Protein AF-A0AAJ2LPA5-F1 (afdb_monomer_lite)

Secondary structure (DSSP, 8-state):
-BTTB-EEEEEEPPSTT-TT--EEEEEE---TT-GGGT-SGGGHHHHHHHHHHHHTTBTB---------------EE-S-SEETTEE--GGGTEE----TTHHHHHHHHHHHHHHHHHHHHHT-

Organism: NCBI:txid1538159

Structure (mmCIF, N/CA/C/O backbone):
data_AF-A0AAJ2LPA5-F1
#
_entry.id   AF-A0AAJ2LPA5-F1
#
loop_
_atom_site.group_PDB
_atom_site.id
_atom_site.type_symbol
_atom_site.label_atom_id
_atom_site.label_alt_id
_atom_site.label_comp_id
_atom_site.label_asym_id
_atom_site.label_entity_id
_atom_site.label_seq_id
_atom_site.pdbx_PDB_ins_code
_atom_site.Cartn_x
_atom_site.Cartn_y
_atom_site.Cartn_z
_atom_site.occupancy
_atom_site.B_iso_or_equiv
_atom_site.auth_seq_id
_atom_site.auth_comp_id
_atom_site.auth_asym_id
_atom_site.auth_atom_id
_atom_site.pdbx_PDB_model_num
ATOM 1 N N . PHE A 1 1 ? 6.512 15.729 -4.609 1.00 44.97 1 PHE A N 1
ATOM 2 C CA . PHE A 1 1 ? 5.349 14.911 -5.003 1.00 44.97 1 PHE A CA 1
ATOM 3 C C . PHE A 1 1 ? 5.314 14.830 -6.518 1.00 44.97 1 PHE A C 1
ATOM 5 O O . PHE A 1 1 ? 5.577 15.847 -7.151 1.00 44.97 1 PHE A O 1
ATOM 12 N N . SER A 1 2 ? 5.098 13.643 -7.092 1.00 55.97 2 SER A N 1
ATOM 13 C CA . SER A 1 2 ? 4.998 13.500 -8.552 1.00 55.97 2 SER A CA 1
ATOM 14 C C . SER A 1 2 ? 3.649 14.039 -9.044 1.00 55.97 2 SER A C 1
ATOM 16 O O . SER A 1 2 ? 2.707 14.129 -8.253 1.00 55.97 2 SER A O 1
ATOM 18 N N . LYS A 1 3 ? 3.537 14.366 -10.339 1.00 60.66 3 LYS A N 1
ATOM 19 C CA . LYS A 1 3 ? 2.267 14.804 -10.953 1.00 60.66 3 LYS A CA 1
ATOM 20 C C . LYS A 1 3 ? 1.135 13.779 -10.785 1.00 60.66 3 LYS A C 1
ATOM 22 O O . LYS A 1 3 ? -0.021 14.172 -10.732 1.00 60.66 3 LYS A O 1
ATOM 27 N N . ASN A 1 4 ? 1.475 12.499 -10.631 1.00 65.25 4 ASN A N 1
ATOM 28 C CA . ASN A 1 4 ? 0.515 11.395 -10.586 1.00 65.25 4 ASN A CA 1
ATOM 29 C C . ASN A 1 4 ? 0.164 10.965 -9.153 1.00 65.25 4 ASN A C 1
ATOM 31 O O . ASN A 1 4 ? -0.546 9.985 -8.966 1.00 65.25 4 ASN A O 1
ATOM 35 N N . GLY A 1 5 ? 0.652 11.681 -8.135 1.00 72.44 5 GLY A N 1
ATOM 36 C CA . GLY A 1 5 ? 0.401 11.373 -6.730 1.00 72.44 5 GLY A CA 1
ATOM 37 C C . GLY A 1 5 ? 1.655 10.948 -5.959 1.00 72.44 5 GLY A C 1
ATOM 38 O O . GLY A 1 5 ? 2.792 11.155 -6.415 1.00 72.44 5 GLY A O 1
ATOM 39 N N . PRO A 1 6 ? 1.475 10.423 -4.734 1.00 78.88 6 PRO A N 1
ATOM 40 C CA . PRO A 1 6 ? 2.582 10.065 -3.865 1.00 78.88 6 PRO A CA 1
ATOM 41 C C . PRO A 1 6 ? 3.363 8.862 -4.400 1.00 78.88 6 PRO A C 1
ATOM 43 O O . PRO A 1 6 ? 2.806 7.906 -4.948 1.00 78.88 6 PRO A O 1
ATOM 46 N N . LEU A 1 7 ? 4.671 8.931 -4.174 1.00 86.19 7 LEU A N 1
ATOM 47 C CA . LEU A 1 7 ? 5.621 7.841 -4.304 1.00 86.19 7 LEU A CA 1
ATOM 48 C C . LEU A 1 7 ? 6.359 7.743 -2.964 1.00 86.19 7 LEU A C 1
ATOM 50 O O . LEU A 1 7 ? 6.921 8.737 -2.494 1.00 86.19 7 LEU A O 1
ATOM 54 N N . ALA A 1 8 ? 6.304 6.575 -2.331 1.00 86.06 8 ALA A N 1
ATOM 55 C CA . ALA A 1 8 ? 6.897 6.315 -1.027 1.00 86.06 8 ALA A CA 1
ATOM 56 C C . ALA A 1 8 ? 7.898 5.158 -1.105 1.00 86.06 8 ALA A C 1
ATOM 58 O O . ALA A 1 8 ? 7.610 4.120 -1.699 1.00 86.06 8 ALA A O 1
ATOM 59 N N . LEU A 1 9 ? 9.045 5.340 -0.447 1.00 87.62 9 LEU A N 1
ATOM 60 C CA . LEU A 1 9 ? 10.095 4.342 -0.259 1.00 87.62 9 LEU A CA 1
ATOM 61 C C . LEU A 1 9 ? 10.271 4.090 1.234 1.00 87.62 9 LEU A C 1
ATOM 63 O O . LEU A 1 9 ? 10.784 4.953 1.948 1.00 87.62 9 LEU A O 1
ATOM 67 N N . LEU A 1 10 ? 9.892 2.905 1.701 1.00 87.25 10 LEU A N 1
ATOM 68 C CA . LEU A 1 10 ? 10.033 2.518 3.102 1.00 87.25 10 LEU A CA 1
ATOM 69 C C . LEU A 1 10 ? 11.230 1.575 3.260 1.00 87.25 10 LEU A C 1
ATOM 71 O O . LEU A 1 10 ? 11.276 0.570 2.551 1.00 87.25 10 LEU A O 1
ATOM 75 N N . PRO A 1 11 ? 12.200 1.866 4.146 1.00 86.38 11 PRO A N 1
ATOM 76 C CA . PRO A 1 11 ? 13.279 0.934 4.460 1.00 86.38 11 PRO A CA 1
ATOM 77 C C . PRO A 1 11 ? 12.707 -0.376 4.991 1.00 86.38 11 PRO A C 1
ATOM 79 O O . PRO A 1 11 ? 11.822 -0.377 5.844 1.00 86.38 11 PRO A O 1
ATOM 82 N N . LEU A 1 12 ? 13.206 -1.485 4.454 1.00 86.88 12 LEU A N 1
ATOM 83 C CA . LEU A 1 12 ? 12.919 -2.819 4.957 1.00 86.88 12 LEU A CA 1
ATOM 84 C C . LEU A 1 12 ? 14.160 -3.362 5.664 1.00 86.88 12 LEU A C 1
ATOM 86 O O . LEU A 1 12 ? 15.277 -3.043 5.248 1.00 86.88 12 LEU A O 1
ATOM 90 N N . PRO A 1 13 ? 13.982 -4.189 6.705 1.00 82.81 13 PRO A N 1
ATOM 91 C CA . PRO A 1 13 ? 15.099 -4.890 7.311 1.00 82.81 13 PRO A CA 1
ATOM 92 C C . PRO A 1 13 ? 15.759 -5.829 6.296 1.00 82.81 13 PRO A C 1
ATOM 94 O O . PRO A 1 13 ? 15.121 -6.323 5.354 1.00 82.81 13 PRO A O 1
ATOM 97 N N . ALA A 1 14 ? 17.044 -6.085 6.523 1.00 79.31 14 ALA A N 1
ATOM 98 C CA . ALA A 1 14 ? 17.767 -7.138 5.835 1.00 79.31 14 ALA A CA 1
ATOM 99 C C . ALA A 1 14 ? 17.104 -8.503 6.086 1.00 79.31 14 ALA A C 1
ATOM 101 O O . ALA A 1 14 ? 16.523 -8.730 7.149 1.00 79.31 14 ALA A O 1
ATOM 102 N N . ILE A 1 15 ? 17.191 -9.410 5.112 1.00 76.38 15 ILE A N 1
ATOM 103 C CA . ILE A 1 15 ? 16.810 -10.817 5.307 1.00 76.38 15 ILE A CA 1
ATOM 104 C C . ILE A 1 15 ? 18.080 -11.606 5.656 1.00 76.38 15 ILE A C 1
ATOM 106 O O . ILE A 1 15 ? 19.107 -11.415 5.009 1.00 76.38 15 ILE A O 1
ATOM 110 N N . ASP A 1 16 ? 17.993 -12.468 6.673 1.00 65.75 16 ASP A N 1
ATOM 111 C CA . ASP A 1 16 ? 18.924 -13.561 6.995 1.00 65.75 16 ASP A CA 1
ATOM 112 C C . ASP A 1 16 ? 20.422 -13.249 6.839 1.00 65.75 16 ASP A C 1
ATOM 114 O O . ASP A 1 16 ? 21.083 -13.692 5.903 1.00 65.75 16 ASP A O 1
ATOM 118 N N . GLY A 1 17 ? 20.988 -12.493 7.785 1.00 60.25 17 GLY A N 1
ATOM 119 C CA . GLY A 1 17 ? 22.445 -12.346 7.923 1.00 60.25 17 GLY A CA 1
ATOM 120 C C . GLY A 1 17 ? 23.157 -11.567 6.808 1.00 60.25 17 GLY A C 1
ATOM 121 O O . GLY A 1 17 ? 24.355 -11.315 6.928 1.00 60.25 17 GLY A O 1
ATOM 122 N N . GLN A 1 18 ? 22.456 -11.127 5.756 1.00 60.16 18 GLN A N 1
ATOM 123 C CA . GLN A 1 18 ? 23.018 -10.241 4.736 1.00 60.16 18 GLN A CA 1
ATOM 124 C C . GLN A 1 18 ? 23.093 -8.805 5.260 1.00 60.16 18 GLN A C 1
ATOM 126 O O . GLN A 1 18 ? 22.153 -8.022 5.098 1.00 60.16 18 GLN A O 1
ATOM 131 N N . GLN A 1 19 ? 24.234 -8.468 5.868 1.00 56.78 19 GLN A N 1
ATOM 132 C CA . GLN A 1 19 ? 24.531 -7.139 6.421 1.00 56.78 19 GLN A CA 1
ATOM 133 C C . GLN A 1 19 ? 24.431 -5.991 5.396 1.00 56.78 19 GLN A C 1
ATOM 135 O O . GLN A 1 19 ? 24.195 -4.862 5.811 1.00 56.78 19 GLN A O 1
ATOM 140 N N . ASP A 1 20 ? 24.460 -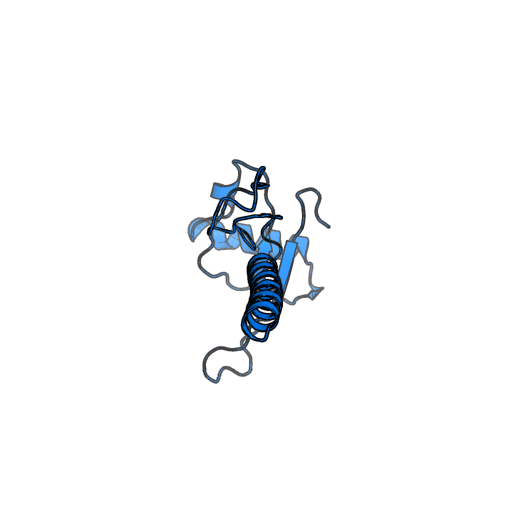6.280 4.087 1.00 61.00 20 ASP A N 1
ATOM 141 C CA . ASP A 1 20 ? 24.433 -5.270 3.013 1.00 61.00 20 ASP A CA 1
ATOM 142 C C . ASP A 1 20 ? 23.158 -5.267 2.143 1.00 61.00 20 ASP A C 1
ATOM 144 O O . ASP A 1 20 ? 23.121 -4.659 1.069 1.00 61.00 20 ASP A O 1
ATOM 148 N N . SER A 1 21 ? 22.072 -5.930 2.563 1.00 69.38 21 SER A N 1
ATOM 149 C CA . SER A 1 21 ? 20.832 -5.924 1.768 1.00 69.38 21 SER A CA 1
ATOM 150 C C . SER A 1 21 ? 20.000 -4.646 1.989 1.00 69.38 21 SER A C 1
ATOM 152 O O . SER A 1 21 ? 19.092 -4.581 2.818 1.00 69.38 21 SER A O 1
ATOM 154 N N . TYR A 1 22 ? 20.275 -3.602 1.198 1.00 81.06 22 TYR A N 1
ATOM 155 C CA . TYR A 1 22 ? 19.483 -2.364 1.170 1.00 81.06 22 TYR A CA 1
ATOM 156 C C . TYR A 1 22 ? 18.140 -2.575 0.466 1.00 81.06 22 TYR A C 1
ATOM 158 O O . TYR A 1 22 ? 17.988 -2.349 -0.735 1.00 81.06 22 TYR A O 1
ATOM 166 N N . ARG A 1 23 ? 17.133 -3.010 1.225 1.00 86.94 23 ARG A N 1
ATOM 167 C CA . ARG A 1 23 ? 15.785 -3.261 0.705 1.00 86.94 23 ARG A CA 1
ATOM 168 C C . ARG A 1 23 ? 14.830 -2.117 1.007 1.00 86.94 23 ARG A C 1
ATOM 170 O O . ARG A 1 23 ? 14.885 -1.469 2.052 1.00 86.94 23 ARG A O 1
ATOM 177 N N . ARG A 1 24 ? 13.913 -1.886 0.071 1.00 88.19 24 ARG A N 1
ATOM 178 C CA . ARG A 1 24 ? 12.867 -0.872 0.179 1.00 88.19 24 ARG A CA 1
ATOM 179 C C . ARG A 1 24 ? 11.529 -1.448 -0.269 1.00 88.19 24 ARG A C 1
ATOM 181 O O . ARG A 1 24 ? 11.474 -2.186 -1.249 1.00 88.19 24 ARG A O 1
ATOM 188 N N . SER A 1 25 ? 10.460 -1.089 0.431 1.00 90.00 25 SER A N 1
ATOM 189 C CA . SER A 1 25 ? 9.092 -1.238 -0.062 1.00 90.00 25 SER A CA 1
ATOM 190 C C . SER A 1 25 ? 8.708 0.024 -0.823 1.00 90.00 25 SER A C 1
ATOM 192 O O . SER A 1 25 ? 8.940 1.130 -0.330 1.00 90.00 25 SER A O 1
ATOM 194 N N . VAL A 1 26 ? 8.143 -0.139 -2.018 1.00 90.62 26 VAL A N 1
ATOM 195 C CA . VAL A 1 26 ? 7.718 0.966 -2.883 1.00 90.62 26 VAL A CA 1
ATOM 196 C C . VAL A 1 26 ? 6.199 1.005 -2.923 1.00 90.62 26 VAL A C 1
ATOM 198 O O . VAL A 1 26 ? 5.558 0.001 -3.227 1.00 90.62 26 VAL A O 1
ATOM 201 N N . VAL A 1 27 ? 5.629 2.182 -2.685 1.00 89.44 27 VAL A N 1
ATOM 202 C CA . VAL A 1 27 ? 4.231 2.480 -3.009 1.00 89.44 27 VAL A CA 1
ATOM 203 C C . VAL A 1 27 ? 4.234 3.611 -4.020 1.00 89.44 27 VAL A C 1
ATOM 205 O O . VAL A 1 27 ? 4.659 4.716 -3.693 1.00 89.44 27 VAL A O 1
ATOM 208 N N . TRP A 1 28 ? 3.779 3.337 -5.241 1.00 89.56 28 TRP A N 1
ATOM 209 C CA . TRP A 1 28 ? 3.758 4.308 -6.331 1.00 89.56 28 TRP A CA 1
ATOM 210 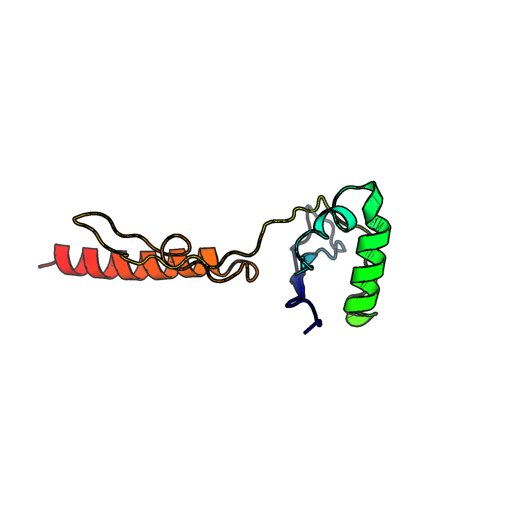C C . TRP A 1 28 ? 2.342 4.470 -6.868 1.00 89.56 28 TRP A C 1
ATOM 212 O O . TRP A 1 28 ? 1.729 3.506 -7.320 1.00 89.56 28 TRP A O 1
ATOM 222 N N . THR A 1 29 ? 1.829 5.699 -6.830 1.00 88.75 29 THR A N 1
ATOM 223 C CA . THR A 1 29 ? 0.588 6.048 -7.525 1.00 88.75 29 THR A CA 1
ATOM 224 C C . THR A 1 29 ? 0.841 6.243 -9.015 1.00 88.75 29 THR A C 1
ATOM 226 O O . THR A 1 29 ? 1.707 7.024 -9.410 1.00 88.75 29 THR A O 1
ATOM 229 N N . VAL A 1 30 ? 0.063 5.543 -9.833 1.00 88.81 30 VAL A N 1
ATOM 230 C CA . VAL A 1 30 ? 0.121 5.604 -11.295 1.00 88.81 30 VAL A CA 1
ATOM 231 C C . VAL A 1 30 ? -1.259 5.930 -11.848 1.00 88.81 30 VAL A C 1
ATOM 233 O O . VAL A 1 30 ? -2.267 5.803 -11.150 1.00 88.81 30 VAL A O 1
ATOM 236 N N . GLU A 1 31 ? -1.305 6.380 -13.097 1.00 89.38 31 GLU A N 1
ATOM 237 C CA . GLU A 1 31 ? -2.566 6.682 -13.764 1.00 89.38 31 GLU A CA 1
ATOM 238 C C . GLU A 1 31 ? -3.393 5.405 -13.967 1.00 89.38 31 GLU A C 1
ATOM 240 O O . GLU A 1 31 ? -2.864 4.354 -14.346 1.00 89.38 31 GLU A O 1
ATOM 245 N N . LYS A 1 32 ? -4.699 5.503 -13.703 1.00 88.06 32 LYS A N 1
ATOM 246 C CA . LYS A 1 32 ? -5.631 4.382 -13.828 1.00 88.06 32 LYS A CA 1
ATOM 247 C C . LYS A 1 32 ? -5.669 3.876 -15.271 1.00 88.06 32 LYS A C 1
ATOM 249 O O . LYS A 1 32 ? -5.796 4.668 -16.198 1.00 88.06 32 LYS A O 1
ATOM 254 N N . GLY A 1 33 ? -5.621 2.560 -15.451 1.00 91.31 33 GLY A N 1
ATOM 255 C CA . GLY A 1 33 ? -5.583 1.914 -16.768 1.00 91.31 33 GLY A CA 1
ATOM 256 C C . GLY A 1 33 ? -4.174 1.767 -17.345 1.00 91.31 33 GLY A C 1
ATOM 257 O O . GLY A 1 33 ? -4.007 1.131 -18.382 1.00 91.31 33 GLY A O 1
ATOM 258 N N . THR A 1 34 ? -3.154 2.315 -16.677 1.00 92.06 34 THR A N 1
ATOM 259 C CA . THR A 1 34 ? -1.750 2.192 -17.093 1.00 92.06 34 THR A CA 1
ATOM 260 C C . THR A 1 34 ? -0.974 1.160 -16.272 1.00 92.06 34 THR A C 1
ATOM 262 O O . THR A 1 34 ? 0.229 1.006 -16.447 1.00 92.06 34 THR A O 1
ATOM 265 N N . GLU A 1 35 ? -1.634 0.426 -15.371 1.00 92.94 35 GLU A N 1
ATOM 266 C CA . GLU A 1 35 ? -1.000 -0.479 -14.406 1.00 92.94 35 GLU A CA 1
ATOM 267 C C . GLU A 1 35 ? -0.181 -1.574 -15.096 1.00 92.94 35 GLU A C 1
ATOM 269 O O . GLU A 1 35 ? 0.903 -1.923 -14.631 1.00 92.94 35 GLU A O 1
ATOM 274 N N . ALA A 1 36 ? -0.668 -2.081 -16.232 1.00 93.88 36 ALA A N 1
ATOM 275 C CA . ALA A 1 36 ? -0.028 -3.158 -16.980 1.00 93.88 36 ALA A CA 1
ATOM 276 C C . ALA A 1 36 ? 1.418 -2.833 -17.397 1.00 93.88 36 ALA A C 1
ATOM 278 O O . ALA A 1 36 ? 2.239 -3.743 -17.418 1.00 93.88 36 ALA A O 1
ATOM 279 N N . GLN A 1 37 ? 1.755 -1.558 -17.642 1.00 93.75 37 GLN A N 1
ATOM 280 C CA . GLN A 1 37 ? 3.119 -1.148 -18.017 1.00 93.75 37 GLN A CA 1
ATOM 281 C C . GLN A 1 37 ? 4.124 -1.270 -16.858 1.00 93.75 37 GLN A C 1
ATOM 283 O O . GLN A 1 37 ? 5.334 -1.273 -17.065 1.00 93.75 37 GLN A O 1
ATOM 288 N N . TRP A 1 38 ? 3.628 -1.354 -15.621 1.00 94.06 38 TRP A N 1
ATOM 289 C CA . TRP A 1 38 ? 4.447 -1.421 -14.412 1.00 94.06 38 TRP A CA 1
ATOM 290 C C . TRP A 1 38 ? 4.520 -2.831 -13.831 1.00 94.06 38 TRP A C 1
ATOM 292 O O . TRP A 1 38 ? 5.362 -3.096 -12.975 1.00 94.06 38 TRP A O 1
ATOM 302 N N . LEU A 1 39 ? 3.635 -3.736 -14.245 1.00 94.19 39 LEU A N 1
ATOM 303 C CA . LEU A 1 39 ? 3.498 -5.078 -13.681 1.00 94.19 39 LEU A CA 1
ATOM 304 C C . LEU A 1 39 ? 4.190 -6.135 -14.542 1.00 94.19 39 LEU A C 1
ATOM 306 O O . LEU A 1 39 ? 4.394 -5.947 -15.734 1.00 94.19 39 LEU A O 1
ATOM 310 N N . GLY A 1 40 ? 4.501 -7.279 -13.930 1.00 93.88 40 GLY A N 1
ATOM 311 C CA . GLY A 1 40 ? 5.105 -8.421 -14.617 1.00 93.88 40 GLY A CA 1
ATOM 312 C C . GLY A 1 40 ? 6.612 -8.281 -14.838 1.00 93.88 40 GLY A C 1
ATOM 313 O O . GLY A 1 40 ? 7.132 -7.191 -15.054 1.00 93.88 40 GLY A O 1
ATOM 314 N N . GLU A 1 41 ? 7.312 -9.412 -14.793 1.00 92.81 41 GLU A N 1
ATOM 315 C CA . GLU A 1 41 ? 8.784 -9.472 -14.822 1.00 92.81 41 GLU A CA 1
ATOM 316 C C . GLU A 1 41 ? 9.393 -8.843 -16.086 1.00 92.81 41 GLU A C 1
ATOM 318 O O . GLU A 1 41 ? 10.445 -8.214 -16.035 1.00 92.81 41 GLU A O 1
ATOM 323 N N . HIS A 1 42 ? 8.684 -8.913 -17.217 1.00 94.56 42 HIS A N 1
ATOM 324 C CA . HIS A 1 42 ? 9.108 -8.300 -18.481 1.00 94.56 42 HIS A CA 1
ATOM 325 C C . HIS A 1 42 ? 9.198 -6.763 -18.426 1.00 94.56 42 HIS A C 1
ATOM 327 O O . HIS A 1 42 ? 9.895 -6.168 -19.244 1.00 94.56 42 HIS A O 1
ATOM 333 N N . ASN A 1 43 ? 8.542 -6.123 -17.452 1.00 96.25 43 ASN A N 1
ATOM 334 C CA . ASN A 1 43 ? 8.574 -4.674 -17.247 1.00 96.25 43 ASN A CA 1
ATOM 335 C C . ASN A 1 43 ? 9.519 -4.242 -16.112 1.00 96.25 43 ASN A C 1
ATOM 337 O O . ASN A 1 43 ? 9.538 -3.063 -15.755 1.00 96.25 43 ASN A O 1
ATOM 341 N N . ASP A 1 44 ? 10.306 -5.154 -15.528 1.00 95.56 44 ASP A N 1
ATOM 342 C CA . ASP A 1 44 ? 11.197 -4.856 -14.397 1.00 95.56 44 ASP A CA 1
ATOM 343 C C . ASP A 1 44 ? 12.160 -3.709 -14.708 1.00 95.56 44 ASP A C 1
ATOM 345 O O . ASP A 1 44 ? 12.236 -2.746 -13.945 1.00 95.56 44 ASP A O 1
ATOM 349 N N . GLN A 1 45 ? 12.852 -3.767 -15.847 1.00 95.38 45 GLN A N 1
ATOM 350 C CA . GLN A 1 45 ? 13.828 -2.738 -16.206 1.00 95.38 45 GLN A CA 1
ATOM 351 C C . GLN A 1 45 ? 13.162 -1.385 -16.472 1.00 95.38 45 GLN A C 1
ATOM 353 O O . GLN A 1 45 ? 13.681 -0.346 -16.066 1.00 95.38 45 GLN A O 1
ATOM 358 N N . HIS A 1 46 ? 11.996 -1.391 -17.123 1.00 95.19 46 HIS A N 1
ATOM 359 C CA . HIS A 1 46 ? 11.214 -0.178 -17.350 1.00 95.19 46 HIS A CA 1
ATOM 360 C C . HIS A 1 46 ? 10.822 0.475 -16.017 1.00 95.19 46 HIS A C 1
ATOM 362 O O . HIS A 1 46 ? 11.059 1.666 -15.810 1.00 95.19 46 HIS A O 1
ATOM 368 N N . PHE A 1 47 ? 10.308 -0.328 -15.081 1.00 94.81 47 PHE A N 1
ATOM 369 C CA . PHE A 1 47 ? 9.956 0.110 -13.735 1.00 94.81 47 PHE A CA 1
ATOM 370 C C . PHE A 1 47 ? 11.166 0.659 -12.963 1.00 94.81 47 PHE A C 1
ATOM 372 O O . PHE A 1 47 ? 11.077 1.745 -12.394 1.00 94.81 47 PHE A O 1
ATOM 379 N N . LEU A 1 48 ? 12.296 -0.056 -12.953 1.00 94.06 48 LEU A N 1
ATOM 380 C CA . LEU A 1 48 ? 13.513 0.353 -12.242 1.00 94.06 48 LEU A CA 1
ATOM 381 C C . LEU A 1 48 ? 14.072 1.668 -12.792 1.00 94.06 48 LEU A C 1
ATOM 383 O O . LEU A 1 48 ? 14.386 2.567 -12.015 1.00 94.06 48 LEU A O 1
ATOM 387 N N . ASN A 1 49 ? 14.115 1.823 -14.117 1.00 93.38 49 ASN A N 1
ATOM 388 C CA . ASN A 1 49 ? 14.568 3.055 -14.761 1.00 93.38 49 ASN A CA 1
ATOM 389 C C . ASN A 1 49 ? 13.669 4.240 -14.393 1.00 93.38 49 ASN A C 1
ATOM 391 O O . ASN A 1 49 ? 14.166 5.304 -14.021 1.00 93.38 49 ASN A O 1
ATOM 395 N N . ALA A 1 50 ? 12.348 4.060 -14.455 1.00 92.00 50 ALA A N 1
ATOM 396 C CA . ALA A 1 50 ? 11.401 5.102 -14.079 1.00 92.00 50 ALA A CA 1
ATOM 397 C C . ALA A 1 50 ? 11.518 5.458 -12.584 1.00 92.00 50 ALA A C 1
ATOM 399 O O . ALA A 1 50 ? 11.477 6.635 -12.208 1.00 92.00 50 ALA A O 1
ATOM 400 N N . LEU A 1 51 ? 11.706 4.455 -11.720 1.00 91.00 51 LEU A N 1
ATOM 401 C CA . LEU A 1 51 ? 11.901 4.652 -10.284 1.00 91.00 51 LEU A CA 1
ATOM 402 C C . LEU A 1 51 ? 13.200 5.422 -9.999 1.00 91.00 51 LEU A C 1
ATOM 404 O O . LEU A 1 51 ? 13.185 6.374 -9.214 1.00 91.00 51 LEU A O 1
ATOM 408 N N . GLN A 1 52 ? 14.294 5.069 -10.685 1.00 91.38 52 GLN A N 1
ATOM 409 C CA . GLN A 1 52 ? 15.586 5.754 -10.600 1.00 91.38 52 GLN A CA 1
ATOM 410 C C . GLN A 1 52 ? 15.473 7.213 -11.049 1.00 91.38 52 GLN A C 1
ATOM 412 O O . GLN A 1 52 ? 15.965 8.107 -10.364 1.00 91.38 52 GLN A O 1
ATOM 417 N N . GLN A 1 53 ? 14.775 7.479 -12.156 1.00 89.00 53 GLN A N 1
ATOM 418 C CA . GLN A 1 53 ? 14.526 8.842 -12.634 1.00 89.00 53 GLN A CA 1
ATOM 419 C C . GLN A 1 53 ? 13.714 9.664 -11.627 1.00 89.00 53 GLN A C 1
ATOM 421 O O . GLN A 1 53 ? 13.977 10.851 -11.443 1.00 89.00 53 GLN A O 1
ATOM 426 N N . THR A 1 54 ? 12.755 9.036 -10.942 1.00 85.81 54 THR A N 1
ATOM 427 C CA . THR A 1 54 ? 11.873 9.744 -10.005 1.00 85.81 54 THR A CA 1
ATOM 428 C C . THR A 1 54 ? 12.564 10.078 -8.678 1.00 85.81 54 THR A C 1
ATOM 430 O O . THR A 1 54 ? 12.314 11.144 -8.114 1.00 85.81 54 THR A O 1
ATOM 433 N N . TYR A 1 55 ? 13.444 9.207 -8.171 1.00 79.25 55 TYR A N 1
ATOM 434 C CA . TYR A 1 55 ? 14.175 9.428 -6.911 1.00 79.25 55 TYR A CA 1
ATOM 435 C C . TYR A 1 55 ? 15.575 10.031 -7.071 1.00 79.25 55 TYR A C 1
ATOM 437 O O . TYR A 1 55 ? 16.154 10.490 -6.077 1.00 79.25 55 TYR A O 1
ATOM 445 N N . ALA A 1 56 ? 16.105 10.055 -8.297 1.00 73.31 56 ALA A N 1
ATOM 446 C CA . ALA A 1 56 ? 17.496 10.374 -8.600 1.00 73.31 56 ALA A CA 1
ATOM 447 C C . ALA A 1 56 ? 18.488 9.551 -7.744 1.00 73.31 5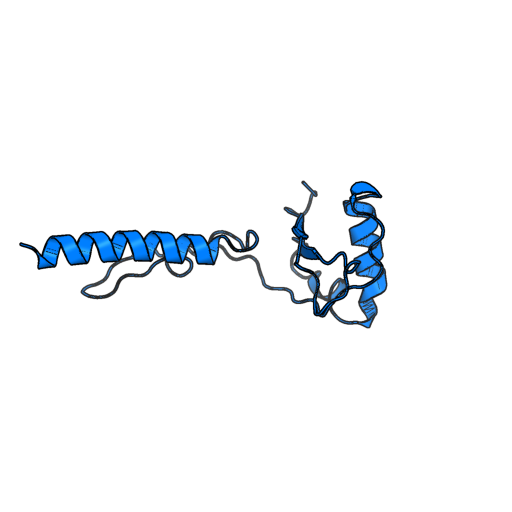6 ALA A C 1
ATOM 449 O O . ALA A 1 56 ? 18.126 8.609 -7.038 1.00 73.31 56 ALA A O 1
ATOM 450 N N . ASN A 1 57 ? 19.765 9.933 -7.748 1.00 70.00 57 ASN A N 1
ATOM 451 C CA . ASN A 1 57 ? 20.829 9.204 -7.040 1.00 70.00 57 ASN A CA 1
ATOM 452 C C . ASN A 1 57 ? 20.786 9.345 -5.503 1.00 70.00 57 ASN A C 1
ATOM 454 O O . ASN A 1 57 ? 21.727 8.956 -4.819 1.00 70.00 57 ASN A O 1
ATOM 458 N N . ARG A 1 58 ? 19.707 9.893 -4.924 1.00 69.81 58 ARG A N 1
ATOM 459 C CA . ARG A 1 58 ? 19.576 10.098 -3.467 1.00 69.81 58 ARG A CA 1
ATOM 460 C C . ARG A 1 58 ? 19.360 8.801 -2.684 1.00 69.81 58 ARG A C 1
ATOM 462 O O . ARG A 1 58 ? 19.525 8.800 -1.469 1.00 69.81 58 ARG A O 1
ATOM 469 N N . SER A 1 59 ? 18.954 7.729 -3.364 1.00 68.88 59 SER A N 1
ATOM 470 C CA . SER A 1 59 ? 18.614 6.438 -2.746 1.00 68.88 59 SER A CA 1
ATOM 471 C C . SER A 1 59 ? 19.567 5.306 -3.145 1.00 68.88 59 SER A C 1
ATOM 473 O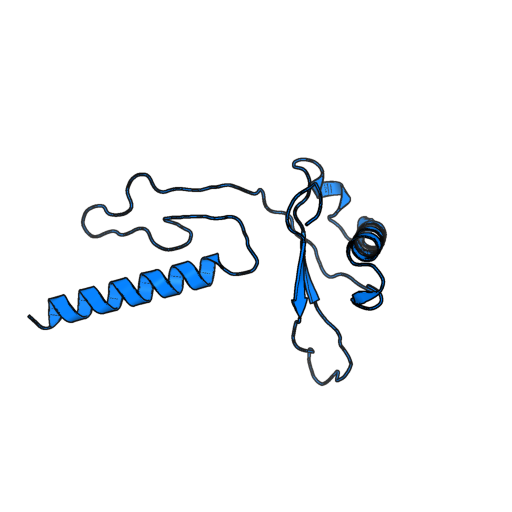 O . SER A 1 59 ? 19.285 4.152 -2.834 1.00 68.88 59 SER A O 1
ATOM 475 N N . GLY A 1 60 ? 20.676 5.632 -3.816 1.00 82.69 60 GLY A N 1
ATOM 476 C CA . GLY A 1 60 ? 21.514 4.652 -4.503 1.00 82.69 60 GLY A CA 1
ATOM 477 C C . GLY A 1 60 ? 20.918 4.223 -5.844 1.00 82.69 60 GLY A C 1
ATOM 478 O O . GLY A 1 60 ? 20.093 4.934 -6.427 1.00 82.69 60 GLY A O 1
ATOM 479 N N . GLU A 1 61 ? 21.369 3.072 -6.331 1.00 88.12 61 GLU A N 1
ATOM 480 C CA . GLU A 1 61 ? 20.909 2.463 -7.577 1.00 88.12 61 GLU A CA 1
ATOM 481 C C . GLU A 1 61 ? 19.877 1.364 -7.293 1.00 88.12 61 GLU A C 1
ATOM 483 O O . GLU A 1 61 ? 20.108 0.465 -6.480 1.00 88.12 61 GLU A O 1
ATOM 488 N N . PHE A 1 62 ? 18.728 1.416 -7.971 1.00 90.25 62 PHE A N 1
ATOM 489 C CA . PHE A 1 62 ? 17.744 0.336 -7.917 1.00 90.25 62 PHE A CA 1
ATOM 490 C C . PHE A 1 62 ? 18.118 -0.779 -8.896 1.00 90.25 62 PHE A C 1
ATOM 492 O O . PHE A 1 62 ? 17.842 -0.700 -10.088 1.00 90.25 62 PHE A O 1
ATOM 499 N N . VAL A 1 63 ? 18.710 -1.848 -8.369 1.00 91.25 63 VAL A N 1
ATOM 500 C CA . VAL A 1 63 ? 19.233 -2.963 -9.181 1.00 91.25 63 VAL A CA 1
ATOM 501 C C . VAL A 1 63 ? 18.245 -4.112 -9.384 1.00 91.25 63 VAL A C 1
ATOM 503 O O . VAL A 1 63 ? 18.408 -4.933 -10.281 1.00 91.25 63 VAL A O 1
ATOM 506 N N . LYS A 1 64 ? 17.230 -4.221 -8.521 1.00 91.44 64 LYS A N 1
ATOM 507 C CA . LYS A 1 64 ? 16.280 -5.336 -8.532 1.00 91.44 64 LYS A CA 1
ATOM 508 C C . LYS A 1 64 ? 14.950 -4.921 -7.930 1.00 91.44 64 LYS A C 1
ATOM 510 O O . LYS A 1 64 ? 14.894 -4.140 -6.983 1.00 91.44 64 LYS A O 1
ATOM 515 N N . THR A 1 65 ? 13.879 -5.506 -8.447 1.00 93.31 65 THR A N 1
ATOM 516 C CA . THR A 1 65 ? 12.531 -5.372 -7.902 1.00 93.31 65 THR A CA 1
ATOM 517 C C . THR A 1 65 ? 11.955 -6.748 -7.572 1.00 93.31 65 THR A C 1
ATOM 519 O O . THR A 1 65 ? 12.395 -7.771 -8.093 1.00 93.31 65 THR A O 1
ATOM 522 N N . GLY A 1 66 ? 11.022 -6.782 -6.623 1.00 91.69 66 GLY A N 1
ATOM 523 C CA . GLY A 1 66 ? 10.237 -7.977 -6.331 1.00 91.69 66 GLY A CA 1
ATOM 524 C C . GLY A 1 66 ? 8.996 -8.053 -7.217 1.00 91.69 66 GLY A C 1
ATOM 525 O O . GLY A 1 66 ? 8.760 -7.196 -8.073 1.00 91.69 66 GLY A O 1
ATOM 526 N N . LYS A 1 67 ? 8.144 -9.049 -6.955 1.00 93.75 67 LYS A N 1
ATOM 527 C CA . LYS A 1 67 ? 6.818 -9.118 -7.575 1.00 93.75 67 LYS A CA 1
ATOM 528 C C . LYS A 1 67 ? 6.018 -7.859 -7.235 1.00 93.75 67 LYS A C 1
ATOM 530 O O . LYS A 1 67 ? 5.886 -7.494 -6.067 1.00 93.75 67 LYS A O 1
ATOM 535 N N . ARG A 1 68 ? 5.483 -7.211 -8.267 1.00 94.44 68 ARG A N 1
ATOM 536 C CA . ARG A 1 68 ? 4.679 -5.991 -8.147 1.00 94.44 68 ARG A CA 1
ATOM 537 C C . ARG A 1 68 ? 3.199 -6.316 -8.267 1.00 94.44 68 ARG A C 1
ATOM 539 O O . ARG A 1 68 ? 2.813 -7.252 -8.965 1.00 94.44 68 ARG A O 1
ATOM 546 N N . PHE A 1 69 ? 2.390 -5.520 -7.582 1.00 93.12 69 PHE A N 1
ATOM 547 C CA . PHE A 1 69 ? 0.937 -5.621 -7.564 1.00 93.12 69 PHE A CA 1
ATOM 548 C C . PHE A 1 69 ? 0.347 -4.222 -7.714 1.00 93.12 69 PHE A C 1
ATOM 550 O O . PHE A 1 69 ? 0.934 -3.255 -7.227 1.00 93.12 69 PHE A O 1
ATOM 557 N N . ALA A 1 70 ? -0.811 -4.125 -8.359 1.00 91.75 70 ALA A N 1
ATOM 558 C CA . ALA A 1 70 ? -1.564 -2.885 -8.464 1.00 91.75 70 ALA A CA 1
ATOM 559 C C . ALA A 1 70 ? -2.967 -3.089 -7.899 1.00 91.75 70 ALA A C 1
ATOM 561 O O . ALA A 1 70 ? -3.590 -4.129 -8.114 1.00 91.75 70 ALA A O 1
ATOM 562 N N . TYR A 1 71 ? -3.451 -2.077 -7.188 1.00 87.69 71 TYR A N 1
ATOM 563 C CA . TYR A 1 71 ? -4.778 -2.057 -6.592 1.00 87.69 71 TYR A CA 1
ATOM 564 C C . TYR A 1 71 ? -5.416 -0.702 -6.896 1.00 87.69 71 TYR A C 1
ATOM 566 O O . TYR A 1 71 ? -4.736 0.320 -6.751 1.00 87.69 71 TYR A O 1
ATOM 574 N N . PRO A 1 72 ? -6.689 -0.661 -7.325 1.00 83.50 72 PRO A N 1
ATOM 575 C CA . PRO A 1 72 ? -7.351 0.600 -7.611 1.00 83.50 72 PRO A CA 1
ATOM 576 C C . PRO A 1 72 ? -7.450 1.444 -6.340 1.00 83.50 72 PRO A C 1
ATOM 578 O O . PRO A 1 72 ? -7.791 0.952 -5.264 1.00 83.50 72 PRO A O 1
ATOM 581 N N . LEU A 1 73 ? -7.175 2.739 -6.477 1.00 78.25 73 LEU A N 1
ATOM 582 C CA . LEU A 1 73 ? -7.388 3.700 -5.407 1.00 78.25 73 LEU A CA 1
ATOM 583 C C . LEU A 1 73 ? -8.876 4.038 -5.315 1.00 78.25 73 LEU A C 1
ATOM 585 O O . LEU A 1 73 ? -9.420 4.702 -6.194 1.00 78.25 73 LEU A O 1
ATOM 589 N N . SER A 1 74 ? -9.525 3.594 -4.242 1.00 72.25 74 SER A N 1
ATOM 590 C CA . SER A 1 74 ? -10.919 3.916 -3.938 1.00 72.25 74 SER A CA 1
ATOM 591 C C . SER A 1 74 ? -11.033 4.556 -2.562 1.00 72.25 74 SER A C 1
ATOM 593 O O . SER A 1 74 ? -10.463 4.052 -1.594 1.00 72.25 74 SER A O 1
ATOM 595 N N . GLN A 1 75 ? -11.815 5.625 -2.466 1.00 71.06 75 GLN A N 1
ATOM 596 C CA . GLN A 1 75 ? -12.254 6.169 -1.189 1.00 71.06 75 GLN A CA 1
ATOM 597 C C . GLN A 1 75 ? -13.536 5.451 -0.770 1.00 71.06 75 GLN A C 1
ATOM 599 O O . GLN A 1 75 ? -14.504 5.416 -1.529 1.00 71.06 75 GLN A O 1
ATOM 604 N N . VAL A 1 76 ? -13.544 4.891 0.438 1.00 71.06 76 VAL A N 1
ATOM 605 C CA . VAL A 1 76 ? -14.736 4.268 1.025 1.00 71.06 76 VAL A CA 1
ATOM 606 C C . VAL A 1 76 ? -15.063 5.002 2.313 1.00 71.06 76 VAL A C 1
ATOM 608 O O . VAL A 1 76 ? -14.231 5.083 3.214 1.00 71.06 76 VAL A O 1
ATOM 611 N N . LEU A 1 77 ? -16.275 5.542 2.395 1.00 75.62 77 LEU A N 1
ATOM 612 C CA . LEU A 1 77 ? -16.810 6.169 3.598 1.00 75.62 77 LEU A CA 1
ATOM 613 C C . LEU A 1 77 ? -18.100 5.455 3.982 1.00 75.62 77 LEU A C 1
ATOM 615 O O . LEU A 1 77 ? -19.052 5.416 3.202 1.00 75.62 77 LEU A O 1
ATOM 619 N N . ALA A 1 78 ? -18.140 4.891 5.186 1.00 80.25 78 ALA A N 1
ATOM 620 C CA . ALA A 1 78 ? -19.355 4.281 5.696 1.00 80.25 78 ALA A CA 1
ATOM 621 C C . ALA A 1 78 ? -20.388 5.368 6.031 1.00 80.25 78 ALA A C 1
ATOM 623 O O . ALA A 1 78 ? -20.180 6.181 6.931 1.00 80.25 78 ALA A O 1
ATOM 624 N N . HIS A 1 79 ? -21.539 5.341 5.353 1.00 82.69 79 HIS A N 1
ATOM 625 C CA . HIS A 1 79 ? -22.670 6.233 5.649 1.00 82.69 79 HIS A CA 1
ATOM 626 C C . HIS A 1 79 ? -23.241 6.025 7.059 1.00 82.69 79 HIS A C 1
ATOM 628 O O . HIS A 1 79 ? -23.773 6.951 7.667 1.00 82.69 79 HIS A O 1
ATOM 634 N N . ARG A 1 80 ? -23.137 4.801 7.582 1.00 84.88 80 ARG A N 1
ATOM 635 C CA . ARG A 1 80 ? -23.528 4.437 8.943 1.00 84.88 80 ARG A CA 1
ATOM 636 C C . ARG A 1 80 ? -22.481 3.490 9.513 1.00 84.88 80 ARG A C 1
ATOM 638 O O . ARG A 1 80 ? -22.275 2.413 8.969 1.00 84.88 80 ARG A O 1
ATOM 645 N N . GLN A 1 81 ? -21.838 3.896 10.604 1.00 86.38 81 GLN A N 1
ATOM 646 C CA . GLN A 1 81 ? -20.758 3.124 11.233 1.00 86.38 81 GLN A CA 1
ATOM 647 C C . GLN A 1 81 ? -21.246 2.197 12.346 1.00 86.38 81 GLN A C 1
ATOM 649 O O . GLN A 1 81 ? -20.546 1.258 12.693 1.00 86.38 81 GLN A O 1
ATOM 654 N N . VAL A 1 82 ? -22.443 2.421 12.888 1.00 90.38 82 VAL A N 1
ATOM 655 C CA . VAL A 1 82 ? -23.010 1.603 13.966 1.00 90.38 82 VAL A CA 1
ATOM 656 C C . VAL A 1 82 ? -24.420 1.169 13.596 1.00 90.38 82 VAL A C 1
ATOM 658 O O . VAL A 1 82 ? -25.228 1.973 13.124 1.00 90.38 82 VAL A O 1
ATOM 661 N N . SER A 1 83 ? -24.735 -0.102 13.829 1.00 92.19 83 SER A N 1
ATOM 662 C CA . SER A 1 83 ? -26.093 -0.630 13.733 1.00 92.19 83 SER A CA 1
ATOM 663 C C . SER A 1 83 ? -26.298 -1.738 14.762 1.00 92.19 83 SER A C 1
ATOM 665 O O . SER A 1 83 ? -25.675 -2.795 14.688 1.00 92.19 83 SER A O 1
ATOM 667 N N . GLY A 1 84 ? -27.163 -1.492 15.750 1.00 90.62 84 GLY A N 1
ATOM 668 C CA . GLY A 1 84 ? -27.410 -2.439 16.838 1.00 90.62 84 GLY A CA 1
ATOM 669 C C . GLY A 1 84 ? -26.124 -2.788 17.593 1.00 90.62 84 GLY A C 1
ATOM 670 O O . GLY A 1 84 ? -25.493 -1.914 18.177 1.00 90.62 84 GLY A O 1
ATOM 671 N N . ARG A 1 85 ? -25.739 -4.070 17.563 1.00 90.38 85 ARG A N 1
ATOM 672 C CA . ARG A 1 85 ? -24.520 -4.606 18.203 1.00 90.38 85 ARG A CA 1
ATOM 673 C C . ARG A 1 85 ? -23.329 -4.730 17.242 1.00 90.38 85 ARG A C 1
ATOM 675 O O . ARG A 1 85 ? -22.397 -5.477 17.519 1.00 90.38 85 ARG A O 1
ATOM 682 N N . VAL A 1 86 ? -23.373 -4.036 16.106 1.00 90.44 86 VAL A N 1
ATOM 683 C CA . VAL A 1 86 ? -22.321 -4.050 15.084 1.00 90.44 86 VAL A CA 1
ATOM 684 C C . VAL A 1 86 ? -21.732 -2.655 14.931 1.00 90.44 86 VAL A C 1
ATOM 686 O O . VAL A 1 86 ? -22.467 -1.672 14.811 1.00 90.44 86 VAL A O 1
ATOM 689 N N . VAL A 1 87 ? -20.401 -2.587 14.889 1.00 89.94 87 VAL A N 1
ATOM 690 C CA . VAL A 1 87 ? -19.636 -1.375 14.589 1.00 89.94 87 VAL A CA 1
ATOM 691 C C . VAL A 1 87 ? -18.657 -1.650 13.449 1.00 89.94 87 VAL A C 1
ATOM 693 O O . VAL A 1 87 ? -17.925 -2.639 13.464 1.00 89.94 87 VAL A O 1
ATOM 696 N N . LEU A 1 88 ? -18.664 -0.781 12.443 1.00 88.31 88 LEU A N 1
ATOM 697 C CA . LEU A 1 88 ? -17.651 -0.720 11.397 1.00 88.31 88 LEU A CA 1
ATOM 698 C C . LEU A 1 88 ? -16.500 0.144 11.912 1.00 88.31 88 LEU A C 1
ATOM 700 O O . LEU A 1 88 ? -16.736 1.234 12.430 1.00 88.31 88 LEU A O 1
ATOM 704 N N . MET A 1 89 ? -15.263 -0.321 11.751 1.00 85.81 89 MET A N 1
ATOM 705 C CA . MET A 1 89 ? -14.065 0.369 12.239 1.00 85.81 89 MET A CA 1
ATOM 706 C C . MET A 1 89 ? -12.934 0.327 11.218 1.00 85.81 89 MET A C 1
ATOM 708 O O . MET A 1 89 ? -12.928 -0.495 10.294 1.00 85.81 89 MET A O 1
ATOM 712 N N . GLY A 1 90 ? -11.954 1.205 11.413 1.00 80.31 90 GLY A N 1
ATOM 713 C CA . GLY A 1 90 ? -10.735 1.252 10.634 1.00 80.31 90 GLY A CA 1
ATOM 714 C C . GLY A 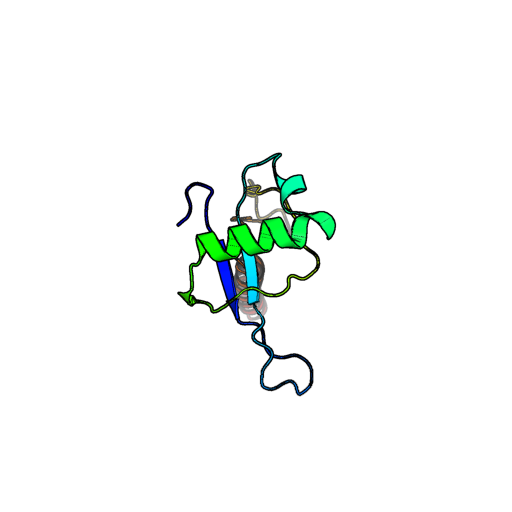1 90 ? -11.015 1.410 9.148 1.00 80.31 90 GLY A C 1
ATOM 715 O O . GLY A 1 90 ? -11.878 2.189 8.740 1.00 80.31 90 GLY A O 1
ATOM 716 N N . ASN A 1 91 ? -10.327 0.616 8.330 1.00 73.50 91 ASN A N 1
ATOM 717 C CA . ASN A 1 91 ? -10.453 0.701 6.877 1.00 73.50 91 ASN A CA 1
ATOM 718 C C . ASN A 1 91 ? -11.878 0.387 6.371 1.00 73.50 91 ASN A C 1
ATOM 720 O O . ASN A 1 91 ? -12.271 0.884 5.321 1.00 73.50 91 ASN A O 1
ATOM 724 N N . ALA A 1 92 ? -12.673 -0.389 7.121 1.00 73.06 92 ALA A N 1
ATOM 725 C CA . ALA A 1 92 ? -14.064 -0.690 6.767 1.00 73.06 92 ALA A CA 1
ATOM 726 C C . ALA A 1 92 ? -15.022 0.490 7.016 1.00 73.06 92 ALA A C 1
ATOM 728 O O . ALA A 1 92 ? -16.080 0.565 6.396 1.00 73.06 92 ALA A O 1
ATOM 729 N N . ALA A 1 93 ? -14.663 1.409 7.915 1.00 68.81 93 ALA A N 1
ATOM 730 C CA . ALA A 1 93 ? -15.449 2.606 8.200 1.00 68.81 93 ALA A CA 1
ATOM 731 C C . ALA A 1 93 ? -14.958 3.828 7.408 1.00 68.81 93 ALA A C 1
ATOM 733 O O . ALA A 1 93 ? -15.771 4.633 6.947 1.00 68.81 93 ALA A O 1
ATOM 734 N N . HIS A 1 94 ? -13.638 3.947 7.237 1.00 66.69 94 HIS A N 1
ATOM 735 C CA . HIS A 1 94 ? -12.969 5.046 6.545 1.00 66.69 94 HIS A CA 1
ATOM 736 C C . HIS A 1 94 ? -11.756 4.481 5.793 1.00 66.69 94 HIS A C 1
ATOM 738 O O . HIS A 1 94 ? -10.682 4.316 6.368 1.00 66.69 94 HIS A O 1
ATOM 744 N N . THR A 1 95 ? -11.897 4.175 4.503 1.00 59.78 95 THR A N 1
ATOM 745 C CA . THR A 1 95 ? -10.728 3.954 3.641 1.00 59.78 95 THR A CA 1
ATOM 746 C C . THR A 1 95 ? -10.271 5.306 3.113 1.00 59.78 95 THR A C 1
ATOM 748 O O . THR A 1 95 ? -10.826 5.838 2.148 1.00 59.78 95 THR A O 1
ATOM 751 N N . LEU A 1 96 ? -9.237 5.855 3.744 1.00 53.56 96 LEU A N 1
ATOM 752 C CA . LEU A 1 96 ? -8.307 6.740 3.054 1.00 53.56 96 LEU A CA 1
ATOM 753 C C . LEU A 1 96 ? -7.303 5.865 2.303 1.00 53.56 96 LEU A C 1
ATOM 755 O O . LEU A 1 96 ? -6.994 4.763 2.749 1.00 53.56 96 LEU A O 1
ATOM 759 N N . HIS A 1 97 ? -6.857 6.358 1.147 1.00 56.09 97 HIS A N 1
ATOM 760 C CA . HIS A 1 97 ? -5.870 5.763 0.241 1.00 56.09 97 HIS A CA 1
ATOM 761 C C . HIS A 1 97 ? -4.825 4.865 0.939 1.00 56.09 97 HIS A C 1
ATOM 763 O O . HIS A 1 97 ? -4.454 5.155 2.075 1.00 56.09 97 HIS A O 1
ATOM 769 N N . PRO A 1 98 ? -4.259 3.840 0.267 1.00 50.78 98 PRO A N 1
ATOM 770 C CA . PRO A 1 98 ? -3.129 3.063 0.758 1.00 50.78 98 PRO A CA 1
ATOM 771 C C . PRO A 1 98 ? -1.883 3.955 0.877 1.00 50.78 98 PRO A C 1
ATOM 773 O O . PRO A 1 98 ? -0.937 3.892 0.098 1.00 50.78 98 PRO A O 1
ATOM 776 N N . VAL A 1 99 ? -1.874 4.802 1.899 1.00 53.72 99 VAL A N 1
ATOM 777 C CA . VAL A 1 99 ? -0.709 5.475 2.434 1.00 53.72 99 VAL A CA 1
ATOM 778 C C . VAL A 1 99 ? -0.027 4.415 3.282 1.00 53.72 99 VAL A C 1
ATOM 780 O O . VAL A 1 99 ? -0.341 4.264 4.456 1.00 53.72 99 VAL A O 1
ATOM 783 N N . ALA A 1 100 ? 0.797 3.590 2.634 1.00 54.97 100 ALA A N 1
ATOM 784 C CA . ALA A 1 100 ? 1.805 2.708 3.226 1.00 54.97 100 ALA A CA 1
ATOM 785 C C . ALA A 1 100 ? 1.573 2.306 4.708 1.00 54.97 100 ALA A C 1
ATOM 787 O O . ALA A 1 100 ? 2.356 2.666 5.583 1.00 54.97 100 ALA A O 1
ATOM 788 N N . GLY A 1 101 ? 0.488 1.574 5.001 1.00 57.16 101 GLY A N 1
ATOM 789 C CA . GLY A 1 101 ? 0.221 1.019 6.338 1.00 57.16 101 GLY A CA 1
ATOM 790 C C . GLY A 1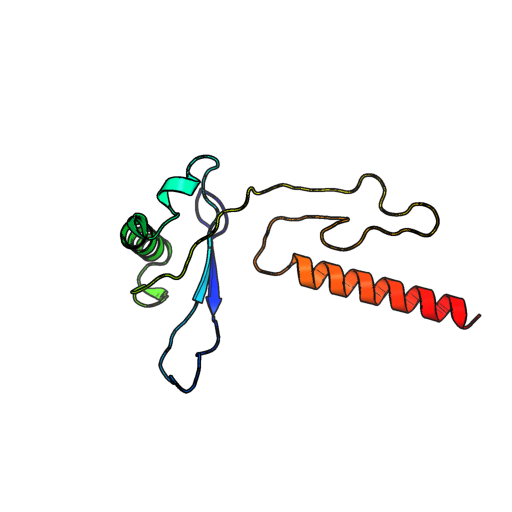 101 ? -0.657 1.848 7.289 1.00 57.16 101 GLY A C 1
ATOM 791 O O . GLY A 1 101 ? -0.907 1.403 8.408 1.00 57.16 101 GLY A O 1
ATOM 792 N N . GLN A 1 102 ? -1.197 3.002 6.880 1.00 65.19 102 GLN A N 1
ATOM 793 C CA . GLN A 1 102 ? -2.099 3.791 7.736 1.00 65.19 102 GLN A CA 1
ATOM 794 C C . GLN A 1 102 ? -3.410 3.069 8.082 1.00 65.19 102 GLN A C 1
ATOM 796 O O . GLN A 1 102 ? -3.902 3.227 9.196 1.00 65.19 102 GLN A O 1
ATOM 801 N N . GLY A 1 103 ? -3.947 2.240 7.179 1.00 72.50 103 GLY A N 1
ATOM 802 C CA . GLY A 1 103 ? -5.194 1.505 7.422 1.00 72.50 103 GLY A CA 1
ATOM 803 C C . GLY A 1 103 ? -5.118 0.574 8.637 1.00 72.50 103 GLY A C 1
ATOM 804 O O . GLY A 1 103 ? -6.048 0.534 9.435 1.00 72.50 103 GLY A O 1
ATOM 805 N N . PHE A 1 104 ? -3.982 -0.105 8.837 1.00 74.38 104 PHE A N 1
ATOM 806 C CA . PHE A 1 104 ? -3.760 -0.940 10.021 1.00 74.38 104 PHE A CA 1
ATOM 807 C C . PHE A 1 104 ? -3.717 -0.103 11.303 1.00 74.38 104 PHE A C 1
ATOM 809 O O . PHE A 1 104 ? -4.406 -0.416 12.272 1.00 74.38 104 PHE A O 1
ATOM 816 N N . ASN A 1 105 ? -2.961 0.998 11.293 1.00 80.00 105 ASN A N 1
ATOM 817 C CA . ASN A 1 105 ? -2.866 1.895 12.446 1.00 80.00 105 ASN A CA 1
ATOM 818 C C . ASN A 1 105 ? -4.229 2.499 12.811 1.00 80.00 105 ASN A C 1
ATOM 820 O O . ASN A 1 105 ? -4.542 2.631 13.993 1.00 80.00 105 ASN A O 1
ATOM 824 N N . LEU A 1 106 ? -5.054 2.826 11.811 1.00 78.38 106 LEU A N 1
ATOM 825 C CA . LEU A 1 106 ? -6.410 3.320 12.024 1.00 78.38 106 LEU A CA 1
ATOM 826 C C . LEU A 1 106 ? -7.292 2.252 12.683 1.00 78.38 106 LEU A C 1
ATOM 828 O O . LEU A 1 106 ? -7.923 2.540 13.695 1.00 78.38 106 LEU A O 1
ATOM 832 N N . CYS A 1 107 ? -7.261 1.008 12.186 1.00 83.19 107 CYS A N 1
ATOM 833 C CA . CYS A 1 107 ? -7.964 -0.113 12.819 1.00 83.19 107 CYS A CA 1
ATOM 834 C C . CYS A 1 107 ? -7.541 -0.305 14.282 1.00 83.19 107 CYS A C 1
ATOM 836 O O . CYS A 1 107 ? -8.395 -0.459 15.152 1.00 83.19 107 CYS A O 1
ATOM 838 N N . MET A 1 108 ? -6.234 -0.284 14.564 1.00 86.25 108 MET A N 1
ATOM 839 C CA . MET A 1 108 ? -5.712 -0.464 15.922 1.00 86.25 108 MET A CA 1
ATOM 840 C C . MET A 1 108 ? -6.139 0.670 16.855 1.00 86.25 108 MET A C 1
ATOM 842 O O . MET A 1 108 ? -6.499 0.419 18.005 1.00 86.25 108 MET A O 1
ATOM 846 N N . ARG A 1 109 ? -6.139 1.912 16.360 1.00 85.75 109 ARG A N 1
ATOM 847 C CA . ARG A 1 109 ? -6.610 3.071 17.123 1.00 85.75 109 ARG A CA 1
ATOM 848 C C . ARG A 1 109 ? -8.093 2.946 17.460 1.00 85.75 109 ARG A C 1
ATOM 850 O O . ARG A 1 109 ? -8.465 3.153 18.612 1.00 85.75 109 ARG A O 1
ATOM 857 N N . ASP A 1 110 ? -8.918 2.580 16.485 1.00 87.69 110 ASP A N 1
ATOM 858 C CA . ASP A 1 110 ? -10.361 2.434 16.683 1.00 87.69 110 ASP A CA 1
ATOM 859 C C . ASP A 1 110 ? -10.671 1.290 17.659 1.00 87.69 110 ASP A C 1
ATOM 861 O O . ASP A 1 110 ? -11.467 1.460 18.583 1.00 87.69 110 ASP A O 1
ATOM 865 N N . ALA A 1 111 ? -9.970 0.159 17.528 1.00 89.88 111 ALA A N 1
ATOM 866 C CA . ALA A 1 111 ? -10.093 -0.969 18.445 1.00 89.88 111 ALA A CA 1
ATOM 867 C C . ALA A 1 111 ? -9.714 -0.586 19.883 1.00 89.88 111 ALA A C 1
ATOM 869 O O . ALA A 1 111 ? -10.443 -0.925 20.811 1.00 89.88 111 ALA A O 1
ATOM 870 N N . HIS A 1 112 ? -8.617 0.154 20.075 1.00 91.88 112 HIS A N 1
ATOM 871 C CA . HIS A 1 112 ? -8.196 0.629 21.395 1.00 91.88 112 HIS A CA 1
ATOM 872 C C . HIS A 1 112 ? -9.243 1.543 22.050 1.00 91.88 112 HIS A C 1
ATOM 874 O O . HIS A 1 112 ? -9.518 1.437 23.244 1.00 91.88 112 HIS A O 1
ATOM 880 N N . VAL A 1 113 ? -9.851 2.438 21.270 1.00 91.19 113 VAL A N 1
ATOM 881 C CA . VAL A 1 113 ? -10.911 3.317 21.773 1.00 91.19 113 VAL A CA 1
ATOM 882 C C . VAL A 1 113 ? -12.156 2.509 22.142 1.00 91.19 113 VAL A C 1
ATOM 884 O O . VAL A 1 113 ? -12.723 2.728 23.212 1.00 91.19 113 VAL A O 1
ATOM 887 N N . LEU A 1 114 ? -12.561 1.556 21.297 1.00 91.12 114 LEU A N 1
ATOM 888 C CA . LEU A 1 114 ? -13.721 0.709 21.563 1.00 91.12 114 LEU A CA 1
ATOM 889 C C . LEU A 1 114 ? -13.534 -0.125 22.835 1.00 91.12 114 LEU A C 1
ATOM 891 O O . LEU A 1 114 ? -14.430 -0.156 23.676 1.00 91.12 114 LEU A O 1
ATOM 895 N N . THR A 1 115 ? -12.383 -0.781 23.000 1.00 93.88 115 THR A N 1
ATOM 896 C CA . THR A 1 115 ? -12.121 -1.605 24.189 1.00 93.88 115 THR A CA 1
ATOM 897 C C . THR A 1 115 ? -12.133 -0.773 25.462 1.00 93.88 115 THR A C 1
ATOM 899 O O . THR A 1 115 ? -12.715 -1.209 26.452 1.00 93.88 115 THR A O 1
ATOM 902 N N . ARG A 1 116 ? -11.578 0.445 25.433 1.00 93.75 116 ARG A N 1
ATOM 903 C CA . ARG A 1 116 ? -11.630 1.370 26.571 1.00 93.75 116 ARG A CA 1
ATOM 904 C C . ARG A 1 116 ? -13.071 1.651 27.007 1.00 93.75 116 ARG A C 1
ATOM 906 O O . ARG A 1 116 ? -13.394 1.465 28.176 1.00 93.75 116 ARG A O 1
ATOM 913 N N . TYR A 1 117 ? -13.945 2.023 26.070 1.00 92.25 117 TYR A N 1
ATOM 914 C CA . TYR A 1 117 ? -15.350 2.310 26.379 1.00 92.25 117 TYR A CA 1
ATOM 915 C C . TYR A 1 117 ? -16.131 1.075 26.845 1.00 92.25 117 TYR A C 1
ATOM 917 O O . TYR A 1 117 ? -16.960 1.179 27.747 1.00 92.25 117 TYR A O 1
ATOM 925 N N . LEU A 1 118 ? -15.873 -0.098 26.261 1.00 91.44 118 LEU A N 1
ATOM 926 C CA . LEU A 1 118 ? -16.529 -1.340 26.681 1.00 91.44 118 LEU A CA 1
ATOM 927 C C . LEU A 1 118 ? -16.139 -1.749 28.107 1.00 91.44 118 LEU A C 1
ATOM 929 O O . LEU A 1 118 ? -16.997 -2.212 28.856 1.00 91.44 118 LEU A O 1
ATOM 933 N N . SER A 1 119 ? -14.875 -1.556 28.490 1.00 92.50 119 SER A N 1
ATOM 934 C CA . SER A 1 119 ? -14.396 -1.830 29.849 1.00 92.50 119 SER A CA 1
ATOM 935 C C . SER A 1 119 ? -14.976 -0.860 30.881 1.00 92.50 119 SER A C 1
ATOM 937 O O . SER A 1 119 ? -15.376 -1.288 31.962 1.00 92.50 119 SER A O 1
ATOM 939 N N . GLU A 1 120 ? -15.071 0.431 30.545 1.00 92.00 120 GLU A N 1
ATOM 940 C CA . GLU A 1 120 ? -15.719 1.444 31.394 1.00 92.00 120 GLU A CA 1
ATOM 941 C C . GLU A 1 120 ? -17.200 1.114 31.647 1.00 92.00 120 GLU A C 1
ATOM 943 O O . GLU A 1 120 ? -17.677 1.248 32.769 1.00 92.00 120 GLU A O 1
ATOM 948 N N . GLN A 1 121 ? -17.922 0.626 30.632 1.00 87.19 121 GLN A N 1
ATOM 949 C CA . GLN A 1 121 ? -19.327 0.218 30.765 1.00 87.19 121 GLN A CA 1
ATOM 950 C C . GLN A 1 121 ? -19.519 -1.083 31.555 1.00 87.19 121 GLN A C 1
ATOM 952 O O . GLN A 1 121 ? -20.551 -1.243 32.187 1.00 87.19 121 GLN A O 1
ATOM 957 N N . HIS A 1 122 ? -18.554 -2.009 31.526 1.00 77.62 122 HIS A N 1
ATOM 958 C CA . HIS A 1 122 ? -18.605 -3.245 32.323 1.00 77.62 122 HIS A CA 1
ATOM 959 C C . HIS A 1 122 ? -18.281 -3.036 33.808 1.00 77.62 122 HIS A C 1
ATOM 961 O O . HIS A 1 122 ? -18.549 -3.922 34.615 1.00 77.62 122 HIS A O 1
ATOM 967 N N . SER A 1 123 ? -17.634 -1.919 34.148 1.00 70.00 123 SER A N 1
ATOM 968 C CA . SER A 1 123 ? -17.183 -1.615 35.512 1.00 70.00 123 SER A CA 1
ATOM 969 C C . SER A 1 123 ? -18.210 -0.811 36.325 1.00 70.00 123 SER A C 1
ATOM 971 O O . SER A 1 123 ? -17.972 -0.559 37.505 1.00 70.00 123 SER A O 1
ATOM 973 N N . ASN A 1 124 ? -19.320 -0.413 35.694 1.00 49.75 124 ASN A N 1
ATOM 974 C CA . ASN A 1 124 ? -20.497 0.223 36.297 1.00 49.75 124 ASN A CA 1
ATOM 975 C C . ASN A 1 124 ? -21.654 -0.776 36.371 1.00 49.75 124 ASN A C 1
ATOM 977 O O . ASN A 1 124 ? -22.463 -0.647 37.315 1.00 49.75 124 ASN A O 1
#

Foldseek 3Di:
DDPQDDWDWAFDDDPDPPPPPGDTDIDDGDDPPCVVCCADPVNFVVNQVVVCVVVPPPSPHDPGDDHDDDDDWDWDADPDQDDDPHGQFFCRHTDDGPPPCVSVVRRVVRVVVVVVVVVVVVVD

Sequence (124 aa):
FSKNGPLALLPLPAIDGQQDSYRRSVVWTVEKGTEAQWLGEHNDQHFLNALQQTYANRSGEFVKTGKRFAYPLSQVLAHRQVSGRVVLMGNAAHTLHPVAGQGFNLCMRDAHVLTRYLSEQHSN

pLDDT: mean 81.85, std 12.62, range [44.97, 96.25]

Radius of gyration: 19.74 Å; chains: 1; bounding box: 52×28×55 Å

InterPro domains:
  IPR002938 FAD-binding domain [PF01494] (23-120)
  IPR036188 FAD/NAD(P)-binding domain superfamily [G3DSA:3.50.50.60] (68-124)
  IPR036188 FAD/NAD(P)-binding domain superfamily [SSF51905] (22-119)
  IPR051205 Ubiquinone biosynthesis monooxygenase UbiH/COQ6 [PTHR43876] (1-122)